Protein AF-A0AAV7UN44-F1 (afdb_monomer)

Secondary structure (DSSP, 8-state):
-PPPTT---S-SSSSHHHHGGGS----S---S---HHHHTT--HHHHHHHHSPPPHHHHHHHHHHS-TTSPP-TT---HHHHHHTHHHHHHHHTT-

Mean predicted aligned error: 17.26 Å

Radius of gyration: 25.77 Å; Cα contacts (8 Å, |Δi|>4): 34; chains: 1; bounding box: 85×33×34 Å

Foldseek 3Di:
DDDDPPPDDPPPPPVVVVVVVPPPPDPPCPDPPPPVVVVVVQDPVNVVVVVDQDDLVNQLVVLVPFDQPDQQDPVNDGSVNCNVCSVVVSVVVSVD

Organism: Pleurodeles waltl (NCBI:txid8319)

Solvent-accessible surface area (backbone atoms only — not comparable to full-atom values): 6344 Å² total; per-residue (Å²): 136,81,84,71,93,76,69,79,70,98,71,86,84,68,62,72,71,60,65,60,68,70,67,60,76,70,67,87,77,68,61,86,68,78,54,64,70,60,63,74,62,58,48,72,69,58,53,48,61,70,71,49,79,81,49,57,64,57,49,40,50,54,39,67,67,45,62,73,84,58,79,52,53,100,82,69,55,42,39,63,55,47,48,75,43,30,85,64,46,28,68,55,67,70,74,114

pLDDT: mean 71.08, std 16.95, range [44.56, 92.88]

Structure (mmCIF, N/CA/C/O backbone):
data_AF-A0AAV7UN44-F1
#
_entry.id   AF-A0AAV7UN44-F1
#
loop_
_atom_site.group_PDB
_atom_site.id
_atom_site.type_symbol
_atom_site.label_atom_id
_atom_site.label_alt_id
_atom_site.label_comp_id
_atom_site.label_asym_id
_atom_site.label_entity_id
_atom_site.label_seq_id
_atom_site.pdbx_PDB_ins_code
_atom_site.Cartn_x
_atom_site.Cartn_y
_atom_site.Cartn_z
_atom_site.occupancy
_atom_site.B_iso_or_equiv
_atom_site.auth_seq_id
_atom_site.auth_comp_id
_atom_site.auth_asym_id
_atom_site.auth_atom_id
_atom_site.pdbx_PDB_model_num
ATOM 1 N N . MET A 1 1 ? 69.229 -4.532 8.409 1.00 44.56 1 MET A N 1
ATOM 2 C CA . MET A 1 1 ? 68.209 -3.854 9.234 1.00 44.56 1 MET A CA 1
ATOM 3 C C . MET A 1 1 ? 66.987 -3.668 8.358 1.00 44.56 1 MET A C 1
ATOM 5 O O . MET A 1 1 ? 67.107 -3.030 7.322 1.00 44.56 1 MET A O 1
ATOM 9 N N . LEU A 1 2 ? 65.883 -4.334 8.694 1.00 46.22 2 LEU A N 1
ATOM 10 C CA . LEU A 1 2 ? 64.616 -4.215 7.968 1.00 46.22 2 LEU A CA 1
ATOM 11 C C . LEU A 1 2 ? 63.851 -2.999 8.521 1.00 46.22 2 LEU A C 1
ATOM 13 O O . LEU A 1 2 ? 63.879 -2.806 9.739 1.00 46.22 2 LEU A O 1
ATOM 17 N N . PRO A 1 3 ? 63.220 -2.167 7.676 1.00 47.25 3 PRO A N 1
ATOM 18 C CA . PRO A 1 3 ? 62.461 -1.015 8.144 1.00 47.25 3 PRO A CA 1
ATOM 19 C C . PRO A 1 3 ? 61.211 -1.463 8.914 1.00 47.25 3 PRO A C 1
ATOM 21 O O . PRO A 1 3 ? 60.562 -2.447 8.560 1.00 47.25 3 PRO A O 1
ATOM 24 N N . ASN A 1 4 ? 60.919 -0.747 10.000 1.00 48.56 4 ASN A N 1
ATOM 25 C CA . ASN A 1 4 ? 59.809 -1.017 10.906 1.00 48.56 4 ASN A CA 1
ATOM 26 C C . ASN A 1 4 ? 58.470 -0.683 10.210 1.00 48.56 4 ASN A C 1
ATOM 28 O O . ASN A 1 4 ? 58.293 0.468 9.815 1.00 48.56 4 ASN A O 1
ATOM 32 N N . PRO A 1 5 ? 57.524 -1.629 10.074 1.00 49.28 5 PRO A N 1
ATOM 33 C CA . PRO A 1 5 ? 56.264 -1.411 9.353 1.00 49.28 5 PRO A CA 1
ATOM 34 C C . PRO A 1 5 ? 55.232 -0.568 10.124 1.00 49.28 5 PRO A C 1
ATOM 36 O O . PRO A 1 5 ? 54.117 -0.393 9.652 1.00 49.28 5 PRO A O 1
ATOM 39 N N . TRP A 1 6 ? 55.603 -0.041 11.294 1.00 51.19 6 TRP A N 1
ATOM 40 C CA . TRP A 1 6 ? 54.749 0.763 12.176 1.00 51.19 6 TRP A CA 1
ATOM 41 C C . TRP A 1 6 ? 55.208 2.221 12.275 1.00 51.19 6 TRP A C 1
ATOM 43 O O . TRP A 1 6 ? 54.926 2.890 13.266 1.00 51.19 6 TRP A O 1
ATOM 53 N N . ALA A 1 7 ? 55.975 2.713 11.297 1.00 52.34 7 ALA A N 1
ATOM 54 C CA . ALA A 1 7 ? 56.166 4.151 11.157 1.00 52.34 7 ALA A CA 1
ATOM 55 C C . ALA A 1 7 ? 54.801 4.746 10.794 1.00 52.34 7 ALA A C 1
ATOM 57 O O . ALA A 1 7 ? 54.368 4.619 9.652 1.00 52.34 7 ALA A O 1
ATOM 58 N N . SER A 1 8 ? 54.105 5.281 11.799 1.00 49.12 8 SER A N 1
ATOM 59 C CA . SER A 1 8 ? 52.821 5.952 11.648 1.00 49.12 8 SER A CA 1
ATOM 60 C C . SER A 1 8 ? 52.933 6.993 10.537 1.00 49.12 8 SER A C 1
ATOM 62 O O . SER A 1 8 ? 53.706 7.942 10.645 1.00 49.12 8 SER A O 1
ATOM 64 N N . ASP A 1 9 ? 52.224 6.740 9.441 1.00 52.28 9 ASP A N 1
ATOM 65 C CA . ASP A 1 9 ? 51.991 7.700 8.371 1.00 52.28 9 ASP A CA 1
ATOM 66 C C . ASP A 1 9 ? 51.022 8.732 8.967 1.00 52.28 9 ASP A C 1
ATOM 68 O O . ASP A 1 9 ? 49.919 8.371 9.376 1.00 52.28 9 ASP A O 1
ATOM 72 N N . ASP A 1 10 ? 51.457 9.988 9.103 1.00 58.00 10 ASP A N 1
ATOM 73 C CA . ASP A 1 10 ? 50.659 11.127 9.583 1.00 58.00 10 ASP A CA 1
ATOM 74 C C . ASP A 1 10 ? 49.564 11.482 8.553 1.00 58.00 10 ASP A C 1
ATOM 76 O O . ASP A 1 10 ? 49.570 12.554 7.941 1.00 58.00 10 ASP A O 1
ATOM 80 N N . ARG A 1 11 ? 48.655 10.540 8.282 1.00 53.91 11 ARG A N 1
ATOM 81 C CA . ARG A 1 11 ? 47.690 10.618 7.179 1.00 53.91 11 ARG A CA 1
ATOM 82 C C . ARG A 1 11 ? 46.245 10.289 7.557 1.00 53.91 11 ARG A C 1
ATOM 84 O O . ARG A 1 11 ? 45.414 10.182 6.664 1.00 53.91 11 ARG A O 1
ATOM 91 N N . ASP A 1 12 ? 45.938 10.239 8.850 1.00 50.53 12 ASP A N 1
ATOM 92 C CA . ASP A 1 12 ? 44.606 9.891 9.369 1.00 50.53 12 ASP A CA 1
ATOM 93 C C . ASP A 1 12 ? 43.764 11.107 9.818 1.00 50.53 12 ASP A C 1
ATOM 95 O O . ASP A 1 12 ? 42.810 10.953 10.571 1.00 50.53 12 ASP A O 1
ATOM 99 N N . GLU A 1 13 ? 44.075 12.333 9.373 1.00 52.62 13 GLU A N 1
ATOM 100 C CA . GLU A 1 13 ? 43.339 13.546 9.801 1.00 52.62 13 GLU A CA 1
ATOM 101 C C . GLU A 1 13 ? 42.527 14.253 8.697 1.00 52.62 13 GLU A C 1
ATOM 103 O O . GLU A 1 13 ? 41.961 15.318 8.934 1.00 52.62 13 GLU A O 1
ATOM 108 N N . LEU A 1 14 ? 42.418 13.682 7.490 1.00 50.75 14 LEU A N 1
ATOM 109 C CA . LEU A 1 14 ? 41.712 14.333 6.367 1.00 50.75 14 LEU A CA 1
ATOM 110 C C . LEU A 1 14 ? 40.465 13.596 5.851 1.00 50.75 14 LEU A C 1
ATOM 112 O O . LEU A 1 14 ? 39.772 14.135 4.987 1.00 50.75 14 LEU A O 1
ATOM 116 N N . GLU A 1 15 ? 40.131 12.415 6.376 1.00 49.28 15 GLU A N 1
ATOM 117 C CA . GLU A 1 15 ? 38.970 11.644 5.895 1.00 49.28 15 GLU A CA 1
ATOM 118 C C . GLU A 1 15 ? 37.658 11.977 6.637 1.00 49.28 15 GLU A C 1
ATOM 120 O O . GLU A 1 15 ? 36.575 11.908 6.044 1.00 49.28 15 GLU A O 1
ATOM 125 N N . ASP A 1 16 ? 37.732 12.470 7.878 1.00 49.62 16 ASP A N 1
ATOM 126 C CA . ASP A 1 16 ? 36.544 12.794 8.688 1.00 49.62 16 ASP A CA 1
ATOM 127 C C . ASP A 1 16 ? 35.732 13.986 8.142 1.00 49.62 16 ASP A C 1
ATOM 129 O O . ASP A 1 16 ? 34.501 14.038 8.269 1.00 49.62 16 ASP A O 1
ATOM 133 N N . ASP A 1 17 ? 36.385 14.930 7.460 1.00 49.25 17 ASP A N 1
ATOM 134 C CA . ASP A 1 17 ? 35.713 16.096 6.871 1.00 49.25 17 ASP A CA 1
ATOM 135 C C . ASP A 1 17 ? 34.997 15.778 5.549 1.00 49.25 17 ASP A C 1
ATOM 137 O O . ASP A 1 17 ? 34.097 16.516 5.124 1.00 49.25 17 ASP A O 1
ATOM 141 N N . GLN A 1 18 ? 35.347 14.668 4.894 1.00 48.41 18 GLN A N 1
ATOM 142 C CA . GLN A 1 18 ? 34.709 14.257 3.645 1.00 48.41 18 GLN A CA 1
ATOM 143 C C . GLN A 1 18 ? 33.422 13.459 3.902 1.00 48.41 18 GLN A C 1
ATOM 145 O O . GLN 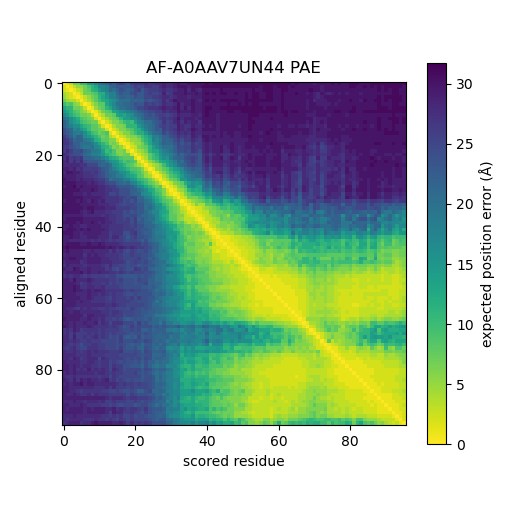A 1 18 ? 32.437 13.635 3.179 1.00 48.41 18 GLN A O 1
ATOM 150 N N . GLN A 1 19 ? 33.361 12.692 4.996 1.00 49.00 19 GLN A N 1
ATOM 151 C CA . GLN A 1 19 ? 32.144 11.984 5.418 1.00 49.00 19 GLN A CA 1
ATOM 152 C C . GLN A 1 19 ? 31.043 12.912 5.951 1.00 49.00 19 GLN A C 1
ATOM 154 O O . GLN A 1 19 ? 29.858 12.588 5.851 1.00 49.00 19 GLN A O 1
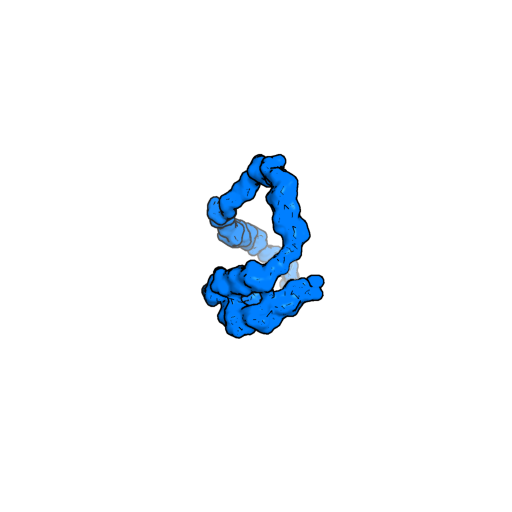ATOM 159 N N . ARG A 1 20 ? 31.393 14.109 6.436 1.00 49.41 20 ARG A N 1
ATOM 160 C CA . ARG A 1 20 ? 30.410 15.110 6.890 1.00 49.41 20 ARG A CA 1
ATOM 161 C C . ARG A 1 20 ? 29.646 15.801 5.760 1.00 49.41 20 ARG A C 1
ATOM 163 O O . ARG A 1 20 ? 28.580 16.357 6.010 1.00 49.41 20 ARG A O 1
ATOM 170 N N . LYS A 1 21 ? 30.141 15.749 4.519 1.00 53.12 21 LYS A N 1
ATOM 171 C CA . LYS A 1 21 ? 29.502 16.411 3.362 1.00 53.12 21 LYS A CA 1
ATOM 172 C C . LYS A 1 21 ? 28.372 15.598 2.723 1.00 53.12 21 LYS A C 1
ATOM 174 O O . LYS A 1 21 ? 27.656 16.135 1.882 1.00 53.12 21 LYS A O 1
ATOM 179 N N . HIS A 1 22 ? 28.188 14.337 3.123 1.00 46.50 22 HIS A N 1
ATOM 180 C CA . HIS A 1 22 ? 27.139 13.459 2.588 1.00 46.50 22 HIS A CA 1
ATOM 181 C C . HIS A 1 22 ? 25.898 13.329 3.471 1.00 46.50 22 HIS A C 1
ATOM 183 O O . HIS A 1 22 ? 24.928 12.702 3.045 1.00 46.50 22 HIS A O 1
ATOM 189 N N . ILE A 1 23 ? 25.854 13.987 4.635 1.00 52.22 23 ILE A N 1
ATOM 190 C CA . ILE A 1 23 ? 24.564 14.287 5.262 1.00 52.22 23 ILE A CA 1
ATOM 191 C C . ILE A 1 23 ? 24.005 15.477 4.492 1.00 52.22 23 ILE A C 1
ATOM 193 O O . ILE A 1 23 ? 24.133 16.631 4.901 1.00 52.22 23 ILE A O 1
ATOM 197 N N . GLY A 1 24 ? 23.470 15.183 3.305 1.00 45.12 24 GLY A N 1
ATOM 198 C CA . GLY A 1 24 ? 22.674 16.133 2.555 1.00 45.12 24 GLY A CA 1
ATOM 199 C C . GLY A 1 24 ? 21.700 16.774 3.528 1.00 45.12 24 GLY A C 1
ATOM 200 O O . GLY A 1 24 ? 21.051 16.072 4.308 1.00 45.12 24 GLY A O 1
ATOM 201 N N . THR A 1 25 ? 21.665 18.106 3.527 1.00 50.59 25 THR A N 1
ATOM 202 C CA . THR A 1 25 ? 20.582 18.884 4.116 1.00 50.59 25 THR A CA 1
ATOM 203 C C . THR A 1 25 ? 19.299 18.125 3.832 1.00 50.59 25 THR A C 1
ATOM 205 O O . THR A 1 25 ? 18.965 17.929 2.660 1.00 50.59 25 THR A O 1
ATOM 208 N N . ALA A 1 26 ? 18.662 17.601 4.885 1.00 50.28 26 ALA A N 1
ATOM 209 C CA . ALA A 1 26 ? 17.385 16.927 4.738 1.00 50.28 26 ALA A CA 1
ATOM 210 C C . ALA A 1 26 ? 16.523 17.849 3.870 1.00 50.28 26 ALA A C 1
ATOM 212 O O . ALA A 1 26 ? 16.478 19.046 4.178 1.00 50.28 26 ALA A O 1
ATOM 213 N N . PRO A 1 27 ? 15.939 17.369 2.757 1.00 48.38 27 PRO A N 1
ATOM 214 C CA . PRO A 1 27 ? 15.043 18.208 1.989 1.00 48.38 27 PRO A CA 1
ATOM 215 C C . PRO A 1 27 ? 14.028 18.765 2.982 1.00 48.38 27 PRO A C 1
ATOM 217 O O . PRO A 1 27 ? 13.359 18.005 3.682 1.00 48.38 27 PRO A O 1
ATOM 220 N N . SER A 1 28 ? 13.968 20.092 3.085 1.00 52.28 28 SER A N 1
ATOM 221 C CA . SER A 1 28 ? 13.051 20.824 3.964 1.00 52.28 28 SER A CA 1
ATOM 222 C C . SER A 1 28 ? 11.580 20.499 3.671 1.00 52.28 28 SER A C 1
ATOM 224 O O . SER A 1 28 ? 10.699 20.905 4.416 1.00 52.28 28 SER A O 1
ATOM 226 N N . ASP A 1 29 ? 11.331 19.725 2.615 1.00 49.44 29 ASP A N 1
ATOM 227 C CA . ASP A 1 29 ? 10.056 19.152 2.208 1.00 49.44 29 ASP A CA 1
ATOM 228 C C . ASP A 1 29 ? 9.778 17.802 2.891 1.00 49.44 29 ASP A C 1
ATOM 230 O O . ASP A 1 29 ? 9.192 16.889 2.301 1.00 49.44 29 ASP A O 1
ATOM 234 N N . LEU A 1 30 ? 10.189 17.648 4.154 1.00 47.22 30 LEU A N 1
ATOM 235 C CA . LEU A 1 30 ? 9.649 16.609 5.024 1.00 47.22 30 LEU A CA 1
ATOM 236 C C . LEU A 1 30 ? 8.185 16.927 5.314 1.00 47.22 30 LEU A C 1
ATOM 238 O O . LEU A 1 30 ? 7.857 17.408 6.391 1.00 47.22 30 LEU A O 1
ATOM 242 N N . THR A 1 31 ? 7.323 16.544 4.369 1.00 54.81 31 THR A N 1
ATOM 243 C CA . THR A 1 31 ? 5.901 16.221 4.545 1.00 54.81 31 THR A CA 1
ATOM 244 C C . THR A 1 31 ? 5.004 17.368 5.041 1.00 54.81 31 THR A C 1
ATOM 246 O O . THR A 1 31 ? 5.424 18.223 5.814 1.00 54.81 31 THR A O 1
ATOM 249 N N . PRO A 1 32 ? 3.711 17.409 4.674 1.00 52.28 32 PRO A N 1
ATOM 250 C CA . PRO A 1 32 ? 2.755 18.057 5.556 1.00 52.28 32 PRO A CA 1
ATOM 251 C C . PRO A 1 32 ? 2.843 17.288 6.876 1.00 52.28 32 PRO A C 1
ATOM 253 O O . PRO A 1 32 ? 2.407 16.141 6.964 1.00 52.28 32 PRO A O 1
ATOM 256 N N . TYR A 1 33 ? 3.538 17.882 7.845 1.00 50.53 33 TYR A N 1
ATOM 257 C CA . TYR A 1 33 ? 3.634 17.423 9.218 1.00 50.53 33 TYR A CA 1
ATOM 258 C C . TYR A 1 33 ? 2.214 17.069 9.642 1.00 50.53 33 TYR A C 1
ATOM 260 O O . TYR A 1 33 ? 1.370 17.961 9.729 1.00 50.53 33 TYR A O 1
ATOM 268 N N . PHE A 1 34 ? 1.926 15.769 9.765 1.00 55.38 34 PHE A N 1
ATOM 269 C CA . PHE A 1 34 ? 0.624 15.299 10.210 1.00 55.38 34 PHE A CA 1
ATOM 270 C C . PHE A 1 34 ? 0.350 16.027 11.516 1.00 55.38 34 PHE A C 1
ATOM 272 O O . PHE A 1 34 ? 1.079 15.852 12.494 1.00 55.38 34 PHE A O 1
ATOM 279 N N . ASP A 1 35 ? -0.628 16.923 11.487 1.00 66.25 35 ASP A N 1
ATOM 280 C CA . ASP A 1 35 ? -0.952 17.730 12.639 1.00 66.25 35 ASP A CA 1
ATOM 281 C C . ASP A 1 35 ? -1.483 16.771 13.700 1.00 66.25 35 ASP A C 1
ATOM 283 O O . ASP A 1 35 ? -2.602 16.263 13.616 1.00 66.25 35 ASP A O 1
ATOM 287 N N . LEU A 1 36 ? -0.639 16.455 14.680 1.00 62.72 36 LEU A N 1
ATOM 288 C CA . LEU A 1 36 ? -0.990 15.558 15.775 1.00 62.72 36 LEU A CA 1
ATOM 289 C C . LEU A 1 36 ? -2.209 16.093 16.538 1.00 62.72 36 LEU A C 1
ATOM 291 O O . LEU A 1 36 ? -2.952 15.313 17.132 1.00 62.72 36 LEU A O 1
ATOM 295 N N . VAL A 1 37 ? -2.460 17.405 16.464 1.00 65.19 37 VAL A N 1
ATOM 296 C CA . VAL A 1 37 ? -3.675 18.026 16.982 1.00 65.19 37 VAL A CA 1
ATOM 297 C C . VAL A 1 37 ? -4.893 17.606 16.164 1.00 65.19 37 VAL A C 1
ATOM 299 O O . VAL A 1 37 ? -5.913 17.309 16.759 1.00 65.19 37 VAL A O 1
ATOM 302 N N . GLN A 1 38 ? -4.814 17.469 14.841 1.00 64.12 38 GLN A N 1
ATOM 303 C CA . GLN A 1 38 ? -5.934 16.956 14.036 1.00 64.12 38 GLN A CA 1
ATOM 304 C C . GLN A 1 38 ? -6.210 15.471 14.304 1.00 64.12 38 GLN A C 1
ATOM 306 O O . GLN A 1 38 ? -7.370 15.069 14.357 1.00 64.12 38 GLN A O 1
ATOM 311 N N . LEU A 1 39 ? -5.168 14.670 14.561 1.00 64.31 39 LEU A N 1
ATOM 312 C CA . LEU A 1 39 ? -5.315 13.262 14.960 1.00 64.31 39 LEU A CA 1
ATOM 313 C C . LEU A 1 39 ? -6.038 13.100 16.305 1.00 64.31 39 LEU A C 1
ATOM 315 O O . LEU A 1 39 ? -6.845 12.188 16.465 1.00 64.31 39 LEU A O 1
ATOM 319 N N . LEU A 1 40 ? -5.795 14.007 17.257 1.00 65.81 40 LEU A N 1
ATOM 320 C CA . LEU A 1 40 ? -6.469 14.023 18.563 1.00 65.81 40 LEU A CA 1
ATOM 321 C C . LEU A 1 40 ? -7.975 14.327 18.464 1.00 65.81 40 LEU A C 1
ATOM 323 O O . LEU A 1 40 ? -8.705 14.079 19.421 1.00 65.81 40 LEU A O 1
ATOM 327 N N . TRP A 1 41 ? -8.429 14.862 17.328 1.00 66.81 41 TRP A N 1
ATOM 328 C CA . TRP A 1 41 ? -9.822 15.227 17.064 1.00 66.81 41 TRP A CA 1
ATOM 329 C C . TRP A 1 41 ? -10.491 14.280 16.065 1.00 66.81 41 TRP A C 1
ATOM 331 O O . TRP A 1 41 ? -11.586 14.584 15.584 1.00 66.81 41 TRP A O 1
ATOM 341 N N . LEU A 1 42 ? -9.872 13.132 15.752 1.00 70.44 42 LEU A N 1
ATOM 342 C CA . LEU A 1 42 ? -10.565 12.096 14.996 1.00 70.44 42 LEU A CA 1
ATOM 343 C C . LEU A 1 42 ? -11.802 11.655 15.780 1.00 70.44 42 LEU A C 1
ATOM 345 O O . LEU A 1 42 ? -11.717 11.083 16.867 1.00 70.44 42 LEU A O 1
ATOM 349 N N . ASP A 1 43 ? -12.967 11.942 15.209 1.00 77.88 43 ASP A N 1
ATOM 350 C CA . ASP A 1 43 ? -14.230 11.437 15.726 1.00 77.88 43 ASP A CA 1
ATOM 351 C C . ASP A 1 43 ? -14.285 9.904 15.603 1.00 77.88 43 ASP A C 1
ATOM 353 O O . ASP A 1 43 ? -13.606 9.305 14.765 1.00 77.88 43 ASP A O 1
ATOM 357 N N . LYS A 1 44 ? -15.128 9.260 16.413 1.00 76.06 44 LYS A N 1
ATOM 358 C CA . LYS A 1 44 ? -15.287 7.800 16.451 1.00 76.06 44 LYS A CA 1
ATOM 359 C C . LYS A 1 44 ? -15.577 7.197 15.079 1.00 76.06 44 LYS A C 1
ATOM 361 O O . LYS A 1 44 ? -15.111 6.099 14.801 1.00 76.06 44 LYS A O 1
ATOM 366 N N . GLU A 1 45 ? -16.304 7.910 14.221 1.00 74.75 45 GLU A N 1
ATOM 367 C CA . GLU A 1 45 ? -16.563 7.471 12.846 1.00 74.75 45 GLU A CA 1
ATOM 368 C C . GLU A 1 45 ? -15.284 7.437 11.994 1.00 74.75 45 GLU A C 1
ATOM 370 O O . GLU A 1 45 ? -15.089 6.498 11.231 1.00 74.75 45 GLU A O 1
ATOM 375 N N . HIS A 1 46 ? -14.365 8.393 12.167 1.00 76.31 46 HIS A N 1
ATOM 376 C CA . HIS A 1 46 ? -13.075 8.377 11.469 1.00 76.31 46 HIS A CA 1
ATOM 377 C C . HIS A 1 46 ? -12.169 7.258 11.987 1.00 76.31 46 HIS A C 1
ATOM 379 O O . HIS A 1 46 ? -11.472 6.623 11.200 1.00 76.31 46 HIS A O 1
ATOM 385 N N . CYS A 1 47 ? -12.206 6.980 13.294 1.00 78.81 47 CYS A N 1
ATOM 386 C CA . CYS A 1 47 ? -11.513 5.822 13.855 1.00 78.81 47 CYS A CA 1
ATOM 387 C C . CYS A 1 47 ? -12.086 4.511 13.305 1.00 78.81 47 CYS A C 1
ATOM 389 O O . CYS A 1 47 ? -11.315 3.629 12.946 1.00 78.81 47 CYS A O 1
ATOM 391 N N . ARG A 1 48 ? -13.416 4.404 13.159 1.00 79.31 48 ARG A N 1
ATOM 392 C CA . ARG A 1 48 ? -14.048 3.215 12.570 1.00 79.31 48 ARG A CA 1
ATOM 393 C C . ARG A 1 48 ? -13.586 2.981 11.133 1.00 79.31 48 ARG A C 1
ATOM 395 O O . ARG A 1 48 ? -13.273 1.852 10.787 1.00 79.31 48 ARG A O 1
ATOM 402 N N . LEU A 1 49 ? -13.476 4.036 10.325 1.00 78.62 49 LEU A N 1
ATOM 403 C CA . LEU A 1 49 ? -12.981 3.929 8.946 1.00 78.62 49 LEU A CA 1
ATOM 404 C C . LEU A 1 49 ? -11.533 3.416 8.862 1.00 78.62 49 LEU A C 1
ATOM 406 O O . LEU A 1 49 ? -11.178 2.774 7.883 1.00 78.62 49 LEU A O 1
ATOM 410 N N . LEU A 1 50 ? -10.700 3.674 9.875 1.00 80.38 50 LEU A N 1
ATOM 411 C CA . LEU A 1 50 ? -9.336 3.134 9.944 1.00 80.38 50 LEU A CA 1
ATOM 412 C C . LEU A 1 50 ? -9.296 1.656 10.363 1.00 80.38 50 LEU A C 1
ATOM 414 O O . LEU A 1 50 ? -8.307 0.976 10.099 1.00 80.38 50 LEU A O 1
ATOM 418 N N . GLU A 1 51 ? -10.339 1.178 11.042 1.00 82.62 51 GLU A N 1
ATOM 419 C CA . GLU A 1 51 ? -10.496 -0.223 11.447 1.00 82.62 51 GLU A CA 1
ATOM 420 C C . GLU A 1 51 ? -11.162 -1.077 10.355 1.00 82.62 51 GLU A C 1
ATOM 422 O O . GLU A 1 51 ? -11.113 -2.308 10.418 1.00 82.62 51 GLU A O 1
ATOM 427 N N . GLU A 1 52 ? -11.792 -0.446 9.360 1.00 84.81 52 GLU A N 1
ATOM 428 C CA . GLU A 1 52 ? -12.427 -1.142 8.246 1.00 84.81 52 GLU A CA 1
ATOM 429 C C . GLU A 1 52 ? -11.367 -1.775 7.320 1.00 84.81 52 GLU A C 1
ATOM 431 O O . GLU A 1 52 ? -10.337 -1.163 7.022 1.00 84.81 52 GLU A O 1
ATOM 436 N N . PRO A 1 53 ? -11.580 -3.025 6.865 1.00 86.81 53 PRO A N 1
ATOM 437 C CA . PRO A 1 53 ? -10.668 -3.661 5.927 1.00 86.81 53 PRO A CA 1
ATOM 438 C C . PRO A 1 53 ? -10.687 -2.916 4.593 1.00 86.81 53 PRO A C 1
ATOM 440 O O . PRO A 1 53 ? -11.740 -2.462 4.141 1.00 86.81 53 PRO A O 1
ATOM 443 N N . PHE A 1 54 ? -9.533 -2.863 3.927 1.00 89.62 54 PHE A N 1
ATOM 444 C CA . PHE A 1 54 ? -9.451 -2.286 2.590 1.00 89.62 54 PHE A CA 1
ATOM 445 C C . PHE A 1 54 ? -10.411 -2.984 1.627 1.00 89.62 54 PHE A C 1
ATOM 447 O O . PHE A 1 54 ? -10.616 -4.198 1.672 1.00 89.62 54 PHE A O 1
ATOM 454 N N . THR A 1 55 ? -10.968 -2.211 0.711 1.00 89.88 55 THR A N 1
ATOM 455 C CA . THR A 1 55 ? -11.761 -2.703 -0.410 1.00 89.88 55 THR A CA 1
ATOM 456 C C . THR A 1 55 ? -10.864 -3.043 -1.596 1.00 89.88 55 THR A C 1
ATOM 458 O O . THR A 1 55 ? -9.736 -2.557 -1.744 1.00 89.88 55 THR A O 1
ATOM 461 N N . LYS A 1 56 ? -11.378 -3.876 -2.505 1.00 89.19 56 LYS A N 1
ATOM 462 C CA . LYS A 1 56 ? -10.675 -4.207 -3.751 1.00 89.19 56 LYS A CA 1
ATOM 463 C C . LYS A 1 56 ? -10.402 -2.948 -4.579 1.00 89.19 56 LYS A C 1
ATOM 465 O O . LYS A 1 56 ? -9.352 -2.830 -5.210 1.00 89.19 56 LYS A O 1
ATOM 470 N N . GLU A 1 57 ? -11.361 -2.032 -4.585 1.00 89.88 57 GLU A N 1
ATOM 471 C CA . GLU A 1 57 ? -11.334 -0.775 -5.319 1.00 89.88 57 GLU A CA 1
ATOM 472 C C . GLU A 1 57 ? -10.247 0.157 -4.781 1.00 89.88 57 GLU A C 1
ATOM 474 O O . GLU A 1 57 ? -9.495 0.717 -5.579 1.00 89.88 57 GLU A O 1
ATOM 479 N N . GLU A 1 58 ? -10.101 0.271 -3.459 1.00 89.62 58 GLU A N 1
ATOM 480 C CA . GLU A 1 58 ? -9.027 1.054 -2.833 1.00 89.62 58 GLU A CA 1
ATOM 481 C C . GLU A 1 58 ? -7.648 0.505 -3.198 1.00 89.62 58 GLU A C 1
ATOM 483 O O . GLU A 1 58 ? -6.772 1.259 -3.625 1.00 89.62 58 GLU A O 1
ATOM 488 N N . ILE A 1 59 ? -7.463 -0.817 -3.126 1.00 90.50 59 ILE A N 1
ATOM 489 C CA . ILE A 1 59 ? -6.194 -1.454 -3.503 1.00 90.50 59 ILE A CA 1
ATOM 490 C C . ILE A 1 59 ? -5.883 -1.201 -4.983 1.00 90.50 59 ILE A C 1
ATOM 492 O O . ILE A 1 59 ? -4.761 -0.825 -5.335 1.00 90.50 59 ILE A O 1
ATOM 496 N N . ALA A 1 60 ? -6.876 -1.356 -5.861 1.00 88.31 60 ALA A N 1
ATOM 497 C CA . ALA A 1 60 ? -6.707 -1.082 -7.282 1.00 88.31 60 ALA A CA 1
ATOM 498 C C . ALA A 1 60 ? -6.355 0.393 -7.542 1.00 88.31 60 ALA A C 1
ATOM 500 O O . ALA A 1 60 ? -5.458 0.675 -8.340 1.00 88.31 60 ALA A O 1
ATOM 501 N N . GLN A 1 61 ? -7.007 1.333 -6.852 1.00 90.50 61 GLN A N 1
ATOM 502 C CA . GLN A 1 61 ? -6.707 2.761 -6.966 1.00 90.50 61 GLN A CA 1
ATOM 503 C C . GLN A 1 61 ? -5.272 3.075 -6.541 1.00 90.50 61 GLN A C 1
ATOM 505 O O . GLN A 1 61 ? -4.559 3.760 -7.277 1.00 90.50 61 GLN A O 1
ATOM 510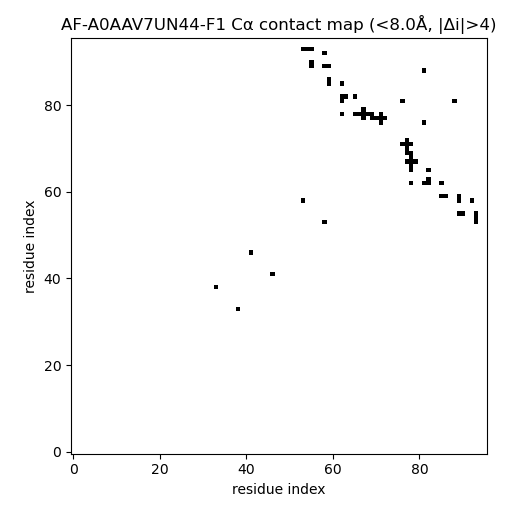 N N . VAL A 1 62 ? -4.814 2.531 -5.411 1.00 90.31 62 VAL A N 1
ATOM 511 C CA . VAL A 1 62 ? -3.433 2.717 -4.939 1.00 90.31 62 VAL A CA 1
ATOM 512 C C . VAL A 1 62 ? -2.431 2.204 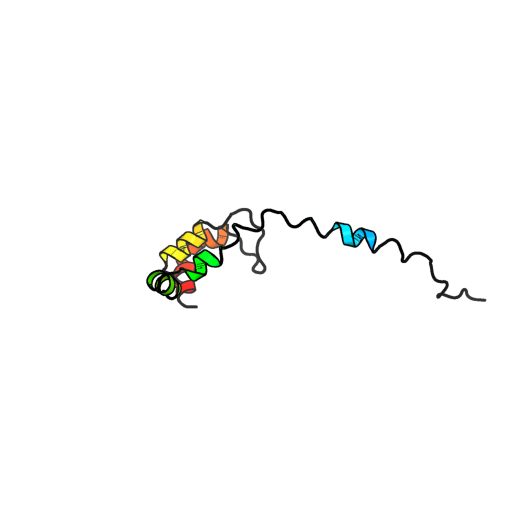-5.973 1.00 90.31 62 VAL A C 1
ATOM 514 O O . VAL A 1 62 ? -1.474 2.906 -6.304 1.00 90.31 62 VAL A O 1
ATOM 517 N N . ILE A 1 63 ? -2.677 1.025 -6.550 1.00 90.00 63 ILE A N 1
ATOM 518 C CA . ILE A 1 63 ? -1.833 0.457 -7.607 1.00 90.00 63 ILE A CA 1
ATOM 519 C C . ILE A 1 63 ? -1.792 1.372 -8.843 1.00 90.00 63 ILE A C 1
ATOM 521 O O . ILE A 1 63 ? -0.718 1.632 -9.394 1.00 90.00 63 ILE A O 1
ATOM 525 N N . TYR A 1 64 ? -2.935 1.914 -9.270 1.00 88.38 64 TYR A N 1
ATOM 526 C CA . TYR A 1 64 ? -3.001 2.842 -10.405 1.00 88.38 64 TYR A CA 1
ATOM 527 C C . TYR A 1 64 ? -2.224 4.140 -10.161 1.00 88.38 64 TYR A C 1
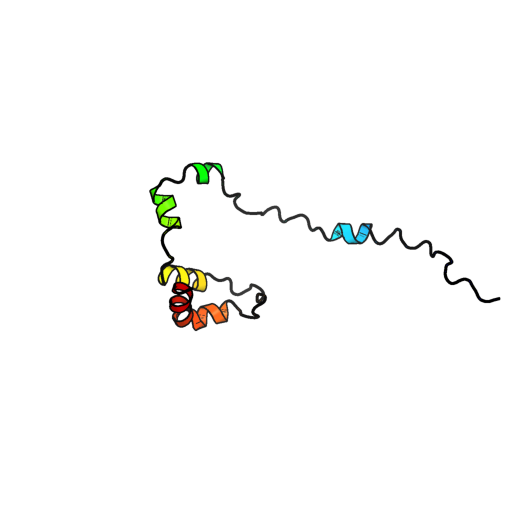ATOM 529 O O . TYR A 1 64 ? -1.580 4.658 -11.084 1.00 88.38 64 TYR A O 1
ATOM 537 N N . LEU A 1 65 ? -2.239 4.630 -8.921 1.00 90.38 65 LEU A N 1
ATOM 538 C CA . LEU A 1 65 ? -1.543 5.842 -8.494 1.00 90.38 65 LEU A CA 1
ATOM 539 C C . LEU A 1 65 ? -0.035 5.645 -8.287 1.00 90.38 65 LEU A C 1
ATOM 541 O O . LEU A 1 65 ? 0.676 6.630 -8.083 1.00 90.38 65 LEU A O 1
ATOM 545 N N . LEU A 1 66 ? 0.486 4.414 -8.388 1.00 87.81 66 LEU A N 1
ATOM 546 C CA . LEU A 1 66 ? 1.919 4.172 -8.238 1.00 87.81 66 LEU A CA 1
ATOM 547 C C . LEU A 1 66 ? 2.730 5.001 -9.255 1.00 87.81 66 LEU A C 1
ATOM 549 O O . LEU A 1 66 ? 2.479 4.925 -10.468 1.00 87.81 66 LEU A O 1
ATOM 553 N N . PRO A 1 67 ? 3.725 5.780 -8.800 1.00 84.38 67 PRO A N 1
ATOM 554 C CA . PRO A 1 67 ? 4.566 6.574 -9.684 1.00 84.38 67 PRO A CA 1
ATOM 555 C C . PRO A 1 67 ? 5.452 5.658 -10.536 1.00 84.38 67 PRO A C 1
ATOM 557 O O . PRO A 1 67 ? 6.170 4.804 -10.022 1.00 84.38 67 PRO A O 1
ATOM 560 N N . GLY A 1 68 ? 5.406 5.843 -11.858 1.00 79.12 68 GLY A N 1
ATOM 561 C CA . GLY A 1 68 ? 6.107 4.984 -12.822 1.00 79.12 68 GLY A CA 1
ATOM 562 C C . GLY A 1 68 ? 7.631 5.123 -12.826 1.00 79.12 68 GLY A C 1
ATOM 563 O O . GLY A 1 68 ? 8.325 4.250 -13.329 1.00 79.12 68 GLY A O 1
ATOM 564 N N . ASN A 1 69 ? 8.149 6.218 -12.273 1.00 77.56 69 ASN A N 1
ATOM 565 C CA . ASN A 1 69 ? 9.558 6.606 -12.315 1.00 77.56 69 ASN A CA 1
ATOM 566 C C . ASN A 1 69 ? 10.326 6.298 -11.019 1.00 77.56 69 ASN A C 1
ATOM 568 O O . ASN A 1 69 ? 11.464 6.745 -10.874 1.00 77.56 69 ASN A O 1
ATOM 572 N N . LYS A 1 70 ? 9.728 5.570 -10.066 1.00 72.25 70 LYS A N 1
ATOM 573 C CA . LYS A 1 70 ? 10.458 5.107 -8.881 1.00 72.25 70 LYS A CA 1
ATOM 574 C C . LYS A 1 70 ? 11.340 3.914 -9.238 1.00 72.25 70 LYS A C 1
ATOM 576 O O . LYS A 1 70 ? 10.932 3.037 -9.998 1.00 72.25 70 LYS A O 1
ATOM 581 N N . ALA A 1 71 ? 12.545 3.900 -8.670 1.00 74.44 71 ALA A N 1
ATOM 582 C CA . ALA A 1 7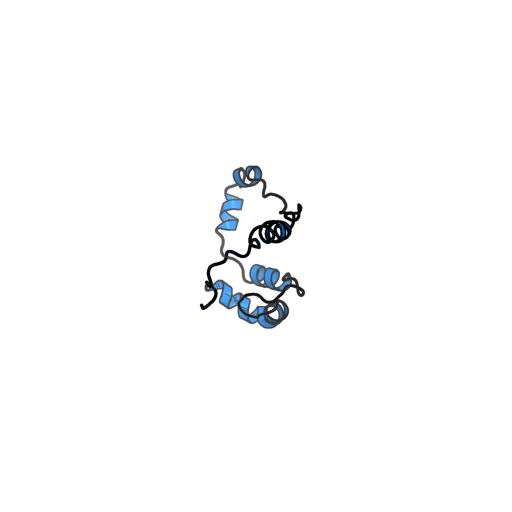1 ? 13.410 2.730 -8.704 1.00 74.44 71 ALA A CA 1
ATOM 583 C C . ALA A 1 71 ? 12.655 1.513 -8.150 1.00 74.44 71 ALA A C 1
ATOM 585 O O . ALA A 1 71 ? 11.808 1.654 -7.262 1.00 74.44 71 ALA A O 1
ATOM 586 N N . HIS A 1 72 ? 12.952 0.338 -8.700 1.00 76.69 72 HIS A N 1
ATOM 587 C CA . HIS A 1 72 ? 12.418 -0.917 -8.186 1.00 76.69 72 HIS A CA 1
ATOM 588 C C . HIS A 1 72 ? 12.804 -1.078 -6.713 1.00 76.69 72 HIS A C 1
ATOM 590 O O . HIS A 1 72 ? 13.880 -0.642 -6.291 1.00 76.69 72 HIS A O 1
ATOM 596 N N . TRP A 1 73 ? 11.905 -1.665 -5.926 1.00 71.94 73 TRP A N 1
ATOM 597 C CA . TRP A 1 73 ? 12.175 -1.932 -4.519 1.00 71.94 73 TRP A CA 1
ATOM 598 C C . TRP A 1 73 ? 13.034 -3.201 -4.381 1.00 71.94 73 TRP A C 1
ATOM 600 O O . TRP A 1 73 ? 13.559 -3.726 -5.364 1.00 71.94 73 TRP A O 1
ATOM 610 N N . LEU A 1 74 ? 13.197 -3.709 -3.158 1.00 81.75 74 LEU A N 1
ATOM 611 C CA . LEU A 1 74 ? 13.948 -4.944 -2.869 1.00 81.75 74 LEU A CA 1
ATOM 612 C C . LEU A 1 74 ? 13.432 -6.180 -3.633 1.00 81.75 74 LEU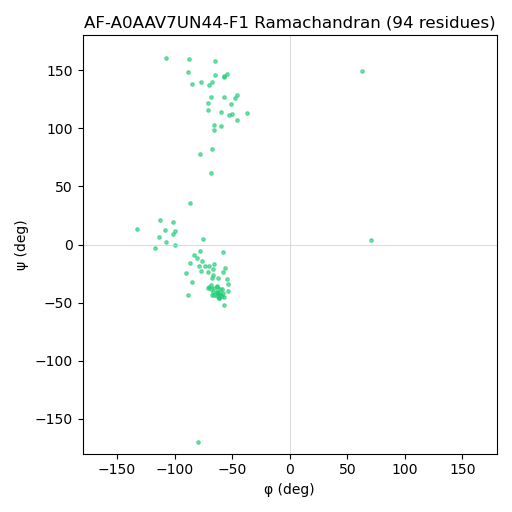 A C 1
ATOM 614 O O . LEU A 1 74 ? 14.161 -7.154 -3.788 1.00 81.75 74 LEU A O 1
ATOM 618 N N . ASP A 1 75 ? 12.188 -6.133 -4.105 1.00 82.19 75 ASP A N 1
ATOM 619 C CA . ASP A 1 75 ? 11.532 -7.171 -4.902 1.00 82.19 75 ASP A CA 1
ATOM 620 C C . ASP A 1 75 ? 11.912 -7.146 -6.396 1.00 82.19 75 ASP A C 1
ATOM 622 O O . ASP A 1 75 ? 11.588 -8.082 -7.126 1.00 82.19 75 ASP A O 1
ATOM 626 N N . GLY A 1 76 ? 12.578 -6.088 -6.873 1.00 85.56 76 GLY A N 1
ATOM 627 C CA . GLY A 1 76 ? 12.889 -5.893 -8.290 1.00 85.56 7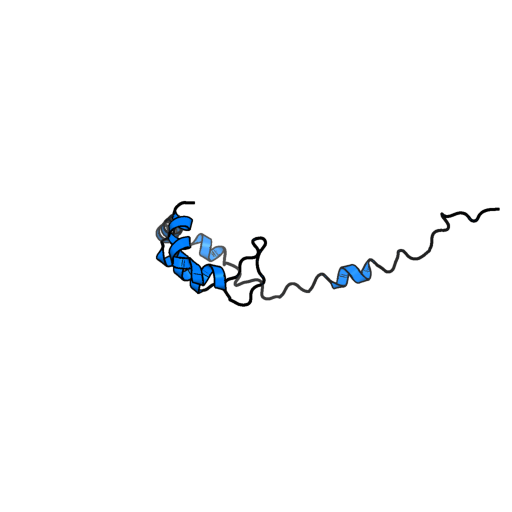6 GLY A CA 1
ATOM 628 C C . GLY A 1 76 ? 11.675 -5.565 -9.171 1.00 85.56 76 GLY A C 1
ATOM 629 O O . GLY A 1 76 ? 11.826 -5.447 -10.389 1.00 85.56 76 GLY A O 1
ATOM 630 N N . LEU A 1 77 ? 10.480 -5.398 -8.595 1.00 88.62 77 LEU A N 1
ATOM 631 C CA . LEU A 1 77 ? 9.251 -5.132 -9.340 1.00 88.62 77 LEU A CA 1
ATOM 632 C C . LEU A 1 77 ? 9.062 -3.629 -9.559 1.00 88.62 77 LEU A C 1
ATOM 634 O O . LEU A 1 77 ? 9.464 -2.784 -8.758 1.00 88.62 77 LEU A O 1
ATOM 638 N N . THR A 1 78 ? 8.437 -3.279 -10.682 1.00 89.56 78 THR A N 1
ATOM 639 C CA . THR A 1 78 ? 8.178 -1.883 -11.060 1.00 89.56 78 THR A CA 1
ATOM 640 C C . THR A 1 78 ? 6.704 -1.542 -10.911 1.00 89.56 78 THR A C 1
ATOM 642 O O . THR A 1 78 ? 5.839 -2.414 -10.962 1.00 89.56 78 THR A O 1
ATOM 645 N N . ALA A 1 79 ? 6.381 -0.252 -10.822 1.00 89.19 79 ALA A N 1
ATOM 646 C CA . ALA A 1 79 ? 4.991 0.203 -10.855 1.00 89.19 79 ALA A CA 1
ATOM 647 C C . ALA A 1 79 ? 4.228 -0.289 -12.102 1.00 89.19 79 ALA A C 1
ATOM 649 O O . ALA A 1 79 ? 3.021 -0.502 -12.028 1.00 89.19 79 ALA A O 1
ATOM 650 N N . ALA A 1 80 ? 4.915 -0.496 -13.234 1.00 89.75 80 ALA A N 1
ATOM 651 C CA . ALA A 1 80 ? 4.307 -1.052 -14.442 1.00 89.75 80 ALA A CA 1
ATOM 652 C C . ALA A 1 80 ? 3.802 -2.484 -14.220 1.00 89.75 80 ALA A C 1
ATOM 654 O O . ALA A 1 80 ? 2.664 -2.776 -14.573 1.00 89.75 80 ALA A O 1
ATOM 655 N N . PHE A 1 81 ? 4.599 -3.329 -13.555 1.00 91.31 81 PHE A N 1
ATOM 656 C CA . PHE A 1 81 ? 4.183 -4.677 -13.166 1.00 91.31 81 PHE A CA 1
ATOM 657 C C . PHE A 1 81 ? 2.919 -4.630 -12.302 1.00 91.31 81 PHE A C 1
ATOM 659 O O . PHE A 1 81 ? 1.914 -5.256 -12.624 1.00 91.31 81 PHE A O 1
ATOM 666 N N . TYR A 1 82 ? 2.927 -3.827 -11.238 1.00 90.75 82 TYR A N 1
ATOM 667 C CA . TYR A 1 82 ? 1.774 -3.733 -10.345 1.00 90.75 82 TYR A CA 1
ATOM 668 C C . TYR A 1 82 ? 0.500 -3.311 -11.088 1.00 90.75 82 TYR A C 1
ATOM 670 O O . TYR A 1 82 ? -0.554 -3.905 -10.878 1.00 90.75 82 TYR A O 1
ATOM 678 N N . LYS A 1 83 ? 0.600 -2.342 -12.007 1.00 91.94 83 LYS A N 1
ATOM 679 C CA . LYS A 1 83 ? -0.533 -1.876 -12.821 1.00 91.94 83 LYS A CA 1
ATOM 680 C C . LYS A 1 83 ? -1.039 -2.929 -13.800 1.00 91.94 83 LYS A C 1
ATOM 682 O O . LYS A 1 83 ? -2.249 -3.074 -13.944 1.00 91.94 83 LYS A O 1
ATOM 687 N N . GLU A 1 84 ? -0.141 -3.665 -14.447 1.00 92.88 84 GLU A N 1
ATOM 688 C CA . GLU A 1 84 ? -0.497 -4.734 -15.386 1.00 92.88 84 GLU A CA 1
ATOM 689 C C . GLU A 1 84 ? -1.249 -5.875 -14.687 1.00 92.88 84 GLU A C 1
ATOM 691 O O . GLU A 1 84 ? -2.261 -6.361 -15.192 1.00 92.88 84 GLU A O 1
ATOM 696 N N . TYR A 1 85 ? -0.812 -6.247 -13.482 1.00 91.56 85 TYR A N 1
ATOM 697 C CA . TYR A 1 85 ? -1.369 -7.375 -12.731 1.00 91.56 85 TYR A CA 1
ATOM 698 C C . TYR A 1 85 ? -2.373 -6.963 -11.641 1.00 91.56 85 TYR A C 1
ATOM 700 O O . TYR A 1 85 ? -2.790 -7.805 -10.844 1.00 91.56 85 TYR A O 1
ATOM 708 N N . ALA A 1 86 ? -2.825 -5.704 -11.615 1.00 89.31 86 ALA A N 1
ATOM 709 C CA . ALA A 1 86 ? -3.692 -5.158 -10.565 1.00 89.31 86 ALA A CA 1
ATOM 710 C C . ALA A 1 86 ? -4.964 -5.992 -10.328 1.00 89.31 86 ALA A C 1
ATOM 712 O O . ALA A 1 86 ? -5.363 -6.222 -9.187 1.00 89.31 86 ALA A O 1
ATOM 713 N N . GLY A 1 87 ? -5.582 -6.496 -11.404 1.00 88.19 87 GLY A N 1
ATOM 714 C CA . GLY A 1 87 ? -6.798 -7.314 -11.324 1.00 88.19 87 GLY A CA 1
ATOM 715 C C . GLY A 1 87 ? -6.600 -8.675 -10.650 1.00 88.19 87 GLY A C 1
ATOM 716 O O . GLY A 1 87 ? -7.549 -9.202 -10.069 1.00 88.19 87 GLY A O 1
ATOM 717 N N . ILE A 1 88 ? -5.379 -9.216 -10.702 1.00 89.75 88 ILE A N 1
ATOM 718 C CA . ILE A 1 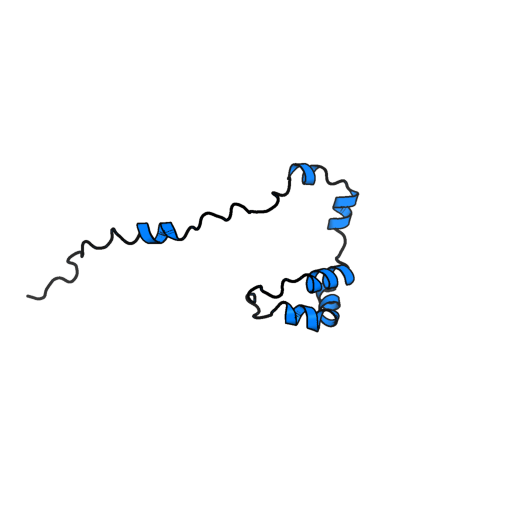88 ? -4.987 -10.470 -10.046 1.00 89.75 88 ILE A CA 1
ATOM 719 C C . ILE A 1 88 ? -4.504 -10.184 -8.623 1.00 89.75 88 ILE A C 1
ATOM 721 O O . ILE A 1 88 ? -4.890 -10.881 -7.691 1.00 89.75 88 ILE A O 1
ATOM 725 N N . LEU A 1 89 ? -3.699 -9.136 -8.439 1.00 89.25 89 LEU A N 1
ATOM 726 C CA . LEU A 1 89 ? -3.119 -8.781 -7.145 1.00 89.25 89 LEU A CA 1
ATOM 727 C C . LEU A 1 89 ? -4.172 -8.311 -6.139 1.00 89.25 89 LEU A C 1
ATOM 729 O O . LEU A 1 89 ? -4.131 -8.741 -4.991 1.00 89.25 89 LEU A O 1
ATOM 733 N N . ALA A 1 90 ? -5.131 -7.476 -6.550 1.00 86.81 90 ALA A N 1
ATOM 734 C CA . ALA A 1 90 ? -6.083 -6.874 -5.617 1.00 86.81 90 ALA A CA 1
ATOM 735 C C . ALA A 1 90 ? -6.889 -7.911 -4.801 1.00 86.81 90 ALA A C 1
ATOM 737 O O . ALA A 1 90 ? -6.940 -7.770 -3.584 1.00 86.81 90 ALA A O 1
ATOM 738 N N . PRO A 1 91 ? -7.445 -8.993 -5.388 1.00 87.50 91 PRO A N 1
ATOM 739 C CA . PRO A 1 91 ? -8.071 -10.067 -4.611 1.00 87.50 91 PRO A CA 1
ATOM 740 C C . PRO A 1 91 ? -7.129 -10.783 -3.634 1.00 87.50 91 PRO A C 1
ATOM 742 O O . PRO A 1 91 ? -7.553 -11.123 -2.537 1.00 87.50 91 PRO A O 1
ATOM 745 N N . HIS A 1 92 ? -5.870 -11.022 -4.014 1.00 88.81 92 HIS A N 1
ATOM 746 C CA . HIS A 1 92 ? -4.909 -11.714 -3.148 1.00 88.81 92 HIS A CA 1
ATOM 747 C C . HIS A 1 92 ? -4.470 -10.847 -1.965 1.00 88.81 92 HIS A C 1
ATOM 749 O O . HIS A 1 92 ? -4.337 -11.351 -0.852 1.00 88.81 92 HIS A O 1
ATOM 755 N N . LEU A 1 93 ? -4.304 -9.542 -2.189 1.00 85.94 93 LEU A N 1
ATOM 756 C CA . LEU A 1 93 ? -3.920 -8.583 -1.153 1.00 85.94 93 LEU A CA 1
ATOM 757 C C . LEU A 1 93 ? -5.004 -8.388 -0.081 1.00 85.94 93 LEU A C 1
ATOM 759 O O . LEU A 1 93 ? -4.673 -7.999 1.030 1.00 85.94 93 LEU A O 1
ATOM 763 N N . LEU A 1 94 ? -6.268 -8.707 -0.380 1.00 85.56 94 LEU A N 1
ATOM 764 C CA . LEU A 1 94 ? -7.366 -8.698 0.599 1.00 85.56 94 LEU A CA 1
ATOM 765 C C . LEU A 1 94 ? -7.357 -9.893 1.558 1.00 85.56 94 LEU A C 1
ATOM 767 O O . LEU A 1 94 ? -8.108 -9.903 2.528 1.00 85.56 94 LEU A O 1
ATOM 771 N N . THR A 1 95 ? -6.579 -10.930 1.250 1.00 82.94 95 THR A N 1
ATOM 772 C CA . THR A 1 95 ? -6.571 -12.198 2.000 1.00 82.94 95 THR A CA 1
ATOM 773 C C . THR A 1 95 ? -5.321 -12.400 2.857 1.00 82.94 95 THR A C 1
ATOM 775 O O . THR A 1 95 ? -5.183 -13.460 3.467 1.00 82.94 95 THR A O 1
ATOM 778 N N . LEU A 1 96 ? -4.415 -11.417 2.863 1.00 72.00 96 LEU A N 1
ATOM 779 C CA . LEU A 1 96 ? -3.207 -11.383 3.693 1.00 72.00 96 LEU A CA 1
ATOM 780 C C . LEU A 1 96 ? -3.530 -10.879 5.102 1.00 72.00 96 LEU A C 1
ATOM 782 O O . LEU A 1 96 ? -2.940 -11.443 6.049 1.00 72.00 96 LEU A O 1
#

Nearest PDB structures (foldseek):
  8uw3-assembly1_A  TM=9.290E-01  e=3.835E-02  Homo sapiens
  8sxu-assembly1_A  TM=8.670E-01  e=1.571E-01  Homo sapiens

Sequence (96 aa):
MLPNPWASDDRDELEDDQQRKHIGTAPSDLTPYFDLVQLLWLDKEHCRLLEEPFTKEEIAQVIYLLPGNKAHWLDGLTAAFYKEYAGILAPHLLTL